Protein AF-A0A2U2BXS7-F1 (afdb_monomer_lite)

Structure (mmCIF, N/CA/C/O backbone):
data_AF-A0A2U2BXS7-F1
#
_entry.id   AF-A0A2U2BXS7-F1
#
loop_
_atom_site.group_PDB
_atom_site.id
_atom_site.type_symbol
_atom_site.label_atom_id
_atom_site.label_alt_id
_atom_site.label_comp_id
_atom_site.label_asym_id
_atom_site.label_entity_id
_atom_site.label_seq_id
_atom_site.pdbx_PDB_ins_code
_atom_site.Cartn_x
_atom_site.Cartn_y
_atom_site.Cartn_z
_atom_site.occupancy
_atom_site.B_iso_or_equiv
_atom_site.auth_seq_id
_atom_site.auth_comp_id
_atom_site.auth_asym_id
_atom_site.auth_atom_id
_atom_site.pdbx_PDB_model_num
ATOM 1 N N . MET A 1 1 ? -0.935 -19.715 6.717 1.00 37.97 1 MET A N 1
ATOM 2 C CA . MET A 1 1 ? -0.415 -18.369 6.393 1.00 37.97 1 MET A CA 1
ATOM 3 C C . MET A 1 1 ? -1.196 -17.942 5.168 1.00 37.97 1 MET A C 1
ATOM 5 O O . MET A 1 1 ? -1.246 -18.751 4.255 1.00 37.97 1 MET A O 1
ATOM 9 N N . ALA A 1 2 ? -1.925 -16.823 5.193 1.00 42.94 2 ALA A N 1
ATOM 10 C CA . ALA A 1 2 ? -2.661 -16.388 4.006 1.00 42.94 2 ALA A CA 1
ATOM 11 C C . ALA A 1 2 ? -1.627 -16.114 2.911 1.00 42.94 2 ALA A C 1
ATOM 13 O O . ALA A 1 2 ? -0.807 -15.211 3.061 1.00 42.94 2 ALA A O 1
ATOM 14 N N . GLU A 1 3 ? -1.588 -16.982 1.905 1.00 54.22 3 GLU A N 1
ATOM 15 C CA . GLU A 1 3 ? -0.786 -16.781 0.708 1.00 54.22 3 GLU A CA 1
ATOM 16 C C . GLU A 1 3 ? -1.246 -15.450 0.122 1.00 54.22 3 GLU A C 1
ATOM 18 O O . GLU A 1 3 ? -2.446 -15.236 -0.078 1.00 54.22 3 GLU A O 1
ATOM 23 N N . ILE A 1 4 ? -0.324 -14.495 0.016 1.00 63.94 4 ILE A N 1
ATOM 24 C CA . ILE A 1 4 ? -0.659 -13.197 -0.541 1.00 63.94 4 ILE A CA 1
ATOM 25 C C . ILE A 1 4 ? -0.918 -13.447 -2.023 1.00 63.94 4 ILE A C 1
ATOM 27 O O . ILE A 1 4 ? 0.017 -13.627 -2.791 1.00 63.94 4 ILE A O 1
ATOM 31 N N . ASP A 1 5 ? -2.194 -13.535 -2.388 1.00 74.69 5 ASP A N 1
ATOM 32 C CA . ASP A 1 5 ? -2.611 -13.766 -3.763 1.00 74.69 5 ASP A CA 1
ATOM 33 C C . ASP A 1 5 ? -2.070 -12.636 -4.646 1.00 74.69 5 ASP A C 1
ATOM 35 O O . ASP A 1 5 ? -2.366 -11.454 -4.431 1.00 74.69 5 ASP A O 1
ATOM 39 N N . ASP A 1 6 ? -1.262 -13.004 -5.637 1.00 77.81 6 ASP A N 1
ATOM 40 C CA . ASP A 1 6 ? -0.691 -12.068 -6.600 1.00 77.81 6 ASP A CA 1
ATOM 41 C C . ASP A 1 6 ? -1.804 -11.269 -7.304 1.00 77.81 6 ASP A C 1
ATOM 43 O O . ASP A 1 6 ? -1.643 -10.070 -7.534 1.00 77.81 6 ASP A O 1
ATOM 47 N N . GLY A 1 7 ? -2.984 -11.872 -7.514 1.00 88.88 7 GLY A N 1
ATOM 48 C CA . GLY A 1 7 ? -4.154 -11.182 -8.062 1.00 88.88 7 GLY A CA 1
ATOM 49 C C . GLY A 1 7 ? -4.664 -10.044 -7.171 1.00 88.88 7 GLY A C 1
ATOM 50 O O . GLY A 1 7 ? -5.040 -8.975 -7.667 1.00 88.88 7 GLY A O 1
ATOM 51 N N . PHE A 1 8 ? -4.624 -10.222 -5.849 1.00 90.50 8 PHE A N 1
ATOM 52 C CA . PHE A 1 8 ? -4.984 -9.171 -4.900 1.00 90.50 8 PHE A CA 1
ATOM 53 C C . PHE A 1 8 ? -3.964 -8.027 -4.909 1.00 90.50 8 PHE A C 1
ATOM 55 O O . PHE A 1 8 ? -4.354 -6.855 -4.943 1.00 90.50 8 PHE A O 1
ATOM 62 N N . LEU A 1 9 ? -2.664 -8.335 -4.904 1.00 92.56 9 LEU A N 1
ATOM 63 C CA . LEU A 1 9 ? -1.629 -7.300 -4.943 1.00 92.56 9 LEU A CA 1
ATOM 64 C C . LEU A 1 9 ? -1.614 -6.543 -6.268 1.00 92.56 9 LEU A C 1
ATOM 66 O O . LEU A 1 9 ? -1.427 -5.325 -6.260 1.00 92.56 9 LEU A O 1
ATOM 70 N N . ASP A 1 10 ? -1.884 -7.217 -7.383 1.00 93.94 10 ASP A N 1
ATOM 71 C CA . ASP A 1 10 ? -2.050 -6.574 -8.683 1.00 93.94 10 ASP A CA 1
ATOM 72 C C . ASP A 1 10 ? -3.224 -5.589 -8.671 1.00 93.94 10 ASP A C 1
ATOM 74 O O . ASP A 1 10 ? -3.070 -4.442 -9.107 1.00 93.94 10 ASP A O 1
ATOM 78 N N . ALA A 1 11 ? -4.372 -5.977 -8.104 1.00 94.31 11 ALA A N 1
ATOM 79 C CA . ALA A 1 11 ? -5.516 -5.081 -7.942 1.00 94.31 11 ALA A CA 1
ATOM 80 C C . ALA A 1 11 ? -5.189 -3.893 -7.017 1.00 94.31 11 ALA A C 1
ATOM 82 O O . ALA A 1 11 ? -5.501 -2.738 -7.331 1.00 94.31 11 ALA A O 1
ATOM 83 N N . LEU A 1 12 ? -4.502 -4.149 -5.901 1.00 94.50 12 LEU A N 1
ATOM 84 C CA . LEU A 1 12 ? -4.093 -3.121 -4.945 1.00 94.50 12 LEU A CA 1
ATOM 85 C C . LEU A 1 12 ? -3.046 -2.161 -5.537 1.00 94.50 12 LEU A C 1
ATOM 87 O O . LEU A 1 12 ? -3.056 -0.971 -5.221 1.00 94.50 12 LEU A O 1
ATOM 91 N N . ALA A 1 13 ? -2.187 -2.626 -6.447 1.00 94.69 13 ALA A N 1
ATOM 92 C CA . ALA A 1 13 ? -1.196 -1.803 -7.142 1.00 94.69 13 ALA A CA 1
ATOM 93 C C . ALA A 1 13 ? -1.823 -0.769 -8.095 1.00 94.69 13 ALA A C 1
ATOM 95 O O . ALA A 1 13 ? -1.202 0.261 -8.395 1.00 94.69 13 ALA A O 1
ATOM 96 N N . GLN A 1 14 ? -3.057 -1.011 -8.554 1.00 94.19 14 GLN A N 1
ATOM 97 C CA . GLN A 1 14 ? -3.820 -0.043 -9.349 1.00 94.19 14 GLN A CA 1
ATOM 98 C C . GLN A 1 14 ? -4.404 1.087 -8.493 1.00 94.19 14 GLN A C 1
ATOM 100 O O . GLN A 1 14 ? -4.699 2.169 -9.008 1.00 94.19 14 GLN A O 1
ATOM 105 N N . LYS A 1 15 ? -4.539 0.883 -7.177 1.00 93.69 15 LYS A N 1
ATOM 106 C CA . LYS A 1 15 ? -5.043 1.907 -6.261 1.00 93.69 15 LYS A CA 1
ATOM 107 C C . LYS A 1 15 ? -3.993 2.985 -6.025 1.00 93.69 15 LYS A C 1
ATOM 109 O O . LYS A 1 15 ? -2.814 2.723 -5.771 1.00 93.69 15 LYS A O 1
ATOM 114 N N . ARG A 1 16 ? -4.442 4.241 -6.067 1.00 90.81 16 ARG A N 1
ATOM 115 C CA . ARG A 1 16 ? -3.608 5.407 -5.770 1.00 90.81 16 ARG A CA 1
ATOM 116 C C . ARG A 1 16 ? -4.255 6.263 -4.701 1.00 90.81 16 ARG A C 1
ATOM 118 O O . ARG A 1 16 ? -5.404 6.667 -4.825 1.00 90.81 16 ARG A O 1
ATOM 125 N N . ILE A 1 17 ? -3.470 6.604 -3.685 1.00 91.12 17 ILE A N 1
ATOM 126 C CA . ILE A 1 17 ? -3.852 7.583 -2.672 1.00 91.12 17 ILE A CA 1
ATOM 127 C C . ILE A 1 17 ? -3.046 8.845 -2.948 1.00 91.12 17 ILE A C 1
ATOM 129 O O . ILE A 1 17 ? -1.833 8.905 -2.710 1.00 91.12 17 ILE A O 1
ATOM 133 N N . ARG A 1 18 ? -3.730 9.870 -3.466 1.00 87.50 18 ARG A N 1
ATOM 134 C CA . ARG A 1 18 ? -3.088 11.052 -4.057 1.00 87.50 18 ARG A CA 1
ATOM 135 C C . ARG A 1 18 ? -2.086 10.600 -5.132 1.00 87.50 18 ARG A C 1
ATOM 137 O O . ARG A 1 18 ? -2.454 9.908 -6.072 1.00 87.50 18 ARG A O 1
ATOM 144 N N . ASN A 1 19 ? -0.804 10.915 -4.958 1.00 87.19 19 ASN A N 1
ATOM 145 C CA . ASN A 1 19 ? 0.237 10.616 -5.943 1.00 87.19 19 ASN A CA 1
ATOM 146 C C . ASN A 1 19 ? 1.011 9.319 -5.651 1.00 87.19 19 ASN A C 1
ATOM 148 O O . ASN A 1 19 ? 2.004 9.051 -6.329 1.00 87.19 19 ASN A O 1
ATOM 152 N N . ARG A 1 20 ? 0.593 8.525 -4.656 1.00 91.38 20 ARG A N 1
ATOM 153 C CA . ARG A 1 20 ? 1.305 7.320 -4.201 1.00 91.38 20 ARG A CA 1
ATOM 154 C C . ARG A 1 20 ? 0.503 6.055 -4.479 1.00 91.38 20 ARG A C 1
ATOM 156 O O . ARG A 1 20 ? -0.722 6.090 -4.382 1.00 91.38 20 ARG A O 1
ATOM 163 N N . ARG A 1 21 ? 1.197 4.962 -4.788 1.00 95.00 21 ARG A N 1
ATOM 164 C CA . ARG A 1 21 ? 0.624 3.609 -4.758 1.00 95.00 21 ARG A CA 1
ATOM 165 C C . ARG A 1 21 ? 0.772 3.019 -3.358 1.00 95.00 21 ARG A C 1
ATOM 167 O O . ARG A 1 21 ? 1.650 3.445 -2.610 1.00 95.00 21 ARG A O 1
ATOM 174 N N . ILE A 1 22 ? -0.098 2.069 -3.030 1.00 95.31 22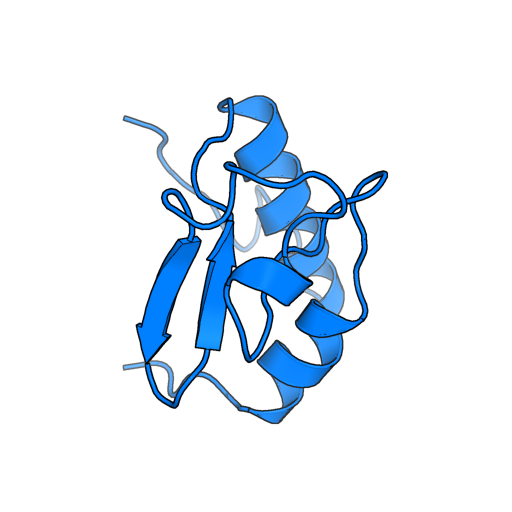 ILE A N 1
ATOM 175 C CA . ILE A 1 22 ? -0.058 1.337 -1.756 1.00 95.31 22 ILE A CA 1
ATOM 176 C C . ILE A 1 22 ? 0.995 0.230 -1.837 1.00 95.31 22 ILE A C 1
ATOM 178 O O . ILE A 1 22 ? 1.861 0.136 -0.970 1.00 95.31 22 ILE A O 1
ATOM 182 N N . VAL A 1 23 ? 0.948 -0.548 -2.923 1.00 95.75 23 VAL A N 1
ATOM 183 C CA . VAL A 1 23 ? 1.936 -1.577 -3.257 1.00 95.75 23 VAL A CA 1
ATOM 184 C C . VAL A 1 23 ? 2.447 -1.416 -4.689 1.00 95.75 23 VAL A C 1
ATOM 186 O O . VAL A 1 23 ? 1.774 -0.822 -5.537 1.00 95.75 23 VAL A O 1
ATOM 189 N N . ALA A 1 24 ? 3.654 -1.908 -4.965 1.00 95.81 24 ALA A N 1
ATOM 190 C CA . ALA A 1 24 ? 4.219 -1.973 -6.311 1.00 95.81 24 ALA A CA 1
ATOM 191 C C . ALA A 1 24 ? 5.335 -3.024 -6.413 1.00 95.81 24 ALA A C 1
ATOM 193 O O . ALA A 1 24 ? 5.990 -3.329 -5.421 1.00 95.81 24 ALA A O 1
ATOM 194 N N . ARG A 1 25 ? 5.624 -3.497 -7.634 1.00 94.81 25 ARG A N 1
ATOM 195 C CA . ARG A 1 25 ? 6.750 -4.413 -7.924 1.00 94.81 25 ARG A CA 1
ATOM 196 C C . ARG A 1 25 ? 8.139 -3.751 -7.846 1.00 94.81 25 ARG A C 1
ATOM 198 O O . ARG A 1 25 ? 9.166 -4.405 -7.988 1.00 94.81 25 ARG A O 1
ATOM 205 N N . ARG A 1 26 ? 8.193 -2.423 -7.689 1.00 93.75 26 ARG A N 1
ATOM 206 C CA . ARG A 1 26 ? 9.440 -1.660 -7.540 1.00 93.75 26 ARG A CA 1
ATOM 207 C C . ARG A 1 26 ? 9.270 -0.512 -6.539 1.00 93.75 26 ARG A C 1
ATOM 209 O O . ARG A 1 26 ? 8.244 0.172 -6.595 1.00 93.75 26 ARG A O 1
ATOM 216 N N . PRO A 1 27 ? 10.281 -0.207 -5.704 1.00 93.31 27 PRO A N 1
ATOM 217 C CA . PRO A 1 27 ? 10.221 0.895 -4.738 1.00 93.31 27 PRO A CA 1
ATOM 218 C C . PRO A 1 27 ? 9.950 2.274 -5.352 1.00 93.31 27 PRO A C 1
ATOM 220 O O . PRO A 1 27 ? 9.263 3.108 -4.764 1.00 93.31 27 PRO A O 1
ATOM 223 N N . ASP A 1 28 ? 10.479 2.545 -6.543 1.00 92.19 28 AS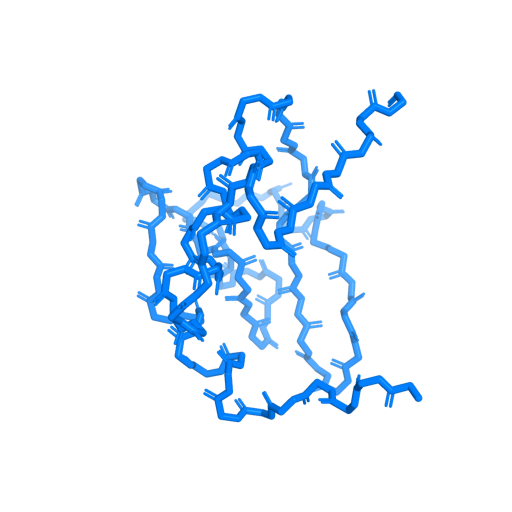P A N 1
ATOM 224 C CA . ASP A 1 28 ? 10.293 3.821 -7.240 1.00 92.19 28 ASP A CA 1
ATOM 225 C C . ASP A 1 28 ? 8.899 3.987 -7.840 1.00 92.19 28 ASP A C 1
ATOM 227 O O . ASP A 1 28 ? 8.413 5.108 -7.958 1.00 92.19 28 ASP A O 1
ATOM 231 N N . ALA A 1 29 ? 8.208 2.885 -8.116 1.00 93.31 29 ALA A N 1
ATOM 232 C CA . ALA A 1 29 ? 6.834 2.903 -8.589 1.00 93.31 29 ALA A CA 1
ATOM 233 C C . ALA A 1 29 ? 5.813 3.263 -7.489 1.00 93.31 29 ALA A C 1
ATOM 235 O O . ALA A 1 29 ? 4.677 3.613 -7.827 1.00 93.31 29 ALA A O 1
ATOM 236 N N . LEU A 1 30 ? 6.196 3.213 -6.203 1.00 93.00 30 LEU A N 1
ATOM 237 C CA . LEU A 1 30 ? 5.346 3.614 -5.070 1.00 93.00 30 LEU A CA 1
ATOM 238 C C . LEU A 1 30 ? 5.160 5.132 -4.980 1.00 93.00 30 LEU A C 1
ATOM 240 O O . LEU A 1 30 ? 4.085 5.615 -4.608 1.00 93.00 30 LEU A O 1
ATOM 244 N N . TYR A 1 31 ? 6.195 5.901 -5.325 1.00 90.06 31 TYR A N 1
ATOM 245 C CA . TYR A 1 31 ? 6.260 7.331 -5.045 1.00 90.06 31 TYR A CA 1
ATOM 246 C C . TYR A 1 31 ? 6.548 8.140 -6.307 1.00 90.06 31 TYR A C 1
ATOM 248 O O . TYR A 1 31 ? 7.561 7.948 -6.963 1.00 90.06 31 TYR A O 1
ATOM 256 N N . ALA A 1 32 ? 5.722 9.152 -6.582 1.00 84.06 32 ALA A N 1
ATOM 257 C CA . ALA A 1 32 ? 6.004 10.108 -7.657 1.00 84.06 32 ALA A CA 1
ATOM 258 C C . ALA A 1 32 ? 7.247 10.988 -7.393 1.00 84.06 32 ALA A C 1
ATOM 260 O O . ALA A 1 32 ? 7.796 11.574 -8.320 1.00 84.06 32 ALA A O 1
ATOM 261 N N . ARG A 1 33 ? 7.678 11.120 -6.128 1.00 81.44 33 ARG A N 1
ATOM 262 C CA . ARG A 1 33 ? 8.820 11.954 -5.723 1.00 81.44 33 ARG A CA 1
ATOM 263 C C . ARG A 1 33 ? 10.041 11.089 -5.416 1.00 81.44 33 ARG A C 1
ATOM 265 O O . ARG A 1 33 ? 9.936 10.118 -4.668 1.00 81.44 33 ARG A O 1
ATOM 272 N N . SER A 1 34 ? 11.200 11.501 -5.924 1.00 79.19 34 SER A N 1
ATOM 273 C CA . SER A 1 34 ? 12.495 10.890 -5.616 1.00 79.19 34 SER A CA 1
ATOM 274 C C . SER A 1 34 ? 12.874 11.011 -4.130 1.00 79.19 34 SER A C 1
ATOM 276 O O . SER A 1 34 ? 12.464 11.936 -3.426 1.00 79.19 34 SER A O 1
ATOM 278 N N . GLY A 1 35 ? 13.646 10.042 -3.635 1.00 85.62 35 GLY A N 1
ATOM 279 C CA . GLY A 1 35 ? 14.159 9.976 -2.264 1.00 85.62 35 GLY A CA 1
ATOM 280 C C . GLY A 1 35 ? 13.237 9.290 -1.251 1.00 85.62 35 GLY A C 1
ATOM 281 O O . GLY A 1 35 ? 13.685 8.990 -0.145 1.00 85.62 35 GLY A O 1
ATOM 282 N N . LEU A 1 36 ? 11.977 9.012 -1.604 1.00 87.94 36 LEU A N 1
ATOM 283 C CA . LEU A 1 36 ? 11.040 8.287 -0.735 1.00 87.94 36 LEU A CA 1
ATOM 284 C C . LEU A 1 36 ? 11.145 6.762 -0.866 1.00 87.94 36 LEU A C 1
ATOM 286 O O . LEU A 1 36 ? 10.684 6.056 0.022 1.00 87.94 36 LEU A O 1
ATOM 290 N N . GLN A 1 37 ? 11.802 6.259 -1.914 1.00 90.75 37 GLN A N 1
ATOM 291 C CA . GLN A 1 37 ? 11.962 4.825 -2.192 1.00 90.75 37 GLN A CA 1
ATOM 292 C C . GLN A 1 37 ? 12.633 4.056 -1.053 1.00 90.75 37 GLN A C 1
ATOM 294 O O . GLN A 1 37 ? 12.361 2.880 -0.868 1.00 90.75 37 GLN A O 1
ATOM 299 N N . ARG A 1 38 ? 13.472 4.731 -0.261 1.00 91.00 38 ARG A N 1
ATOM 300 C CA . ARG A 1 38 ? 14.127 4.156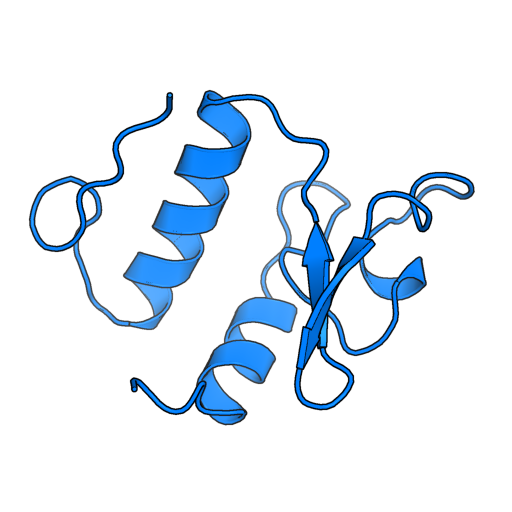 0.924 1.00 91.00 38 ARG A CA 1
ATOM 301 C C . ARG A 1 38 ? 13.161 3.732 2.036 1.00 91.00 38 ARG A C 1
ATOM 303 O O . ARG A 1 38 ? 13.584 3.068 2.966 1.00 91.00 38 ARG A O 1
ATOM 310 N N . PHE A 1 39 ? 11.909 4.188 1.978 1.00 91.88 39 PHE A N 1
ATOM 311 C CA . PHE A 1 39 ? 10.849 3.823 2.919 1.00 91.88 39 PHE A CA 1
ATOM 312 C C . PHE A 1 39 ? 9.924 2.731 2.366 1.00 91.88 39 PHE A C 1
ATOM 314 O O . PHE A 1 39 ? 8.853 2.501 2.922 1.00 91.88 39 PHE A O 1
ATOM 321 N N . ALA A 1 40 ? 10.277 2.129 1.230 1.00 94.44 40 ALA A N 1
ATOM 322 C CA . ALA A 1 40 ? 9.562 0.983 0.702 1.00 94.44 40 ALA A CA 1
ATOM 323 C C . ALA A 1 40 ? 9.963 -0.260 1.499 1.00 94.44 40 ALA A C 1
ATOM 325 O O . ALA A 1 40 ? 11.147 -0.589 1.556 1.00 94.44 40 ALA A O 1
ATOM 326 N N . GLU A 1 41 ? 8.987 -0.952 2.076 1.00 94.88 41 GLU A N 1
ATOM 327 C CA . GLU A 1 41 ? 9.230 -2.219 2.772 1.00 94.88 4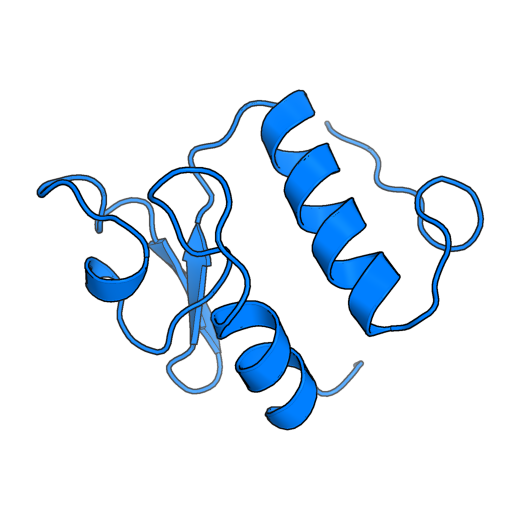1 GLU A CA 1
ATOM 328 C C . GLU A 1 41 ? 8.885 -3.393 1.853 1.00 94.88 41 GLU A C 1
ATOM 330 O O . GLU A 1 41 ? 7.842 -3.347 1.193 1.00 94.88 41 GLU A O 1
ATOM 335 N N . PRO A 1 42 ? 9.730 -4.435 1.778 1.00 94.12 42 PRO A N 1
ATOM 336 C CA . PRO A 1 42 ? 9.435 -5.621 0.988 1.00 94.12 42 PRO A CA 1
ATOM 337 C C . PRO A 1 42 ? 8.278 -6.417 1.609 1.00 94.12 42 PRO A C 1
ATOM 339 O O . PRO A 1 42 ? 8.227 -6.615 2.821 1.00 94.12 42 PRO A O 1
ATOM 342 N N . LEU A 1 43 ? 7.369 -6.907 0.764 1.00 89.94 43 LEU A N 1
ATOM 343 C CA . LEU A 1 43 ? 6.282 -7.816 1.151 1.00 89.94 43 LEU A CA 1
ATOM 344 C C . LEU A 1 43 ? 6.566 -9.288 0.801 1.00 89.94 43 LEU A C 1
ATOM 346 O O . LEU A 1 43 ? 5.852 -10.163 1.277 1.00 89.94 43 LEU A O 1
ATOM 350 N N . GLY A 1 44 ? 7.605 -9.553 0.001 1.00 87.56 44 GLY A N 1
ATOM 351 C CA . GLY A 1 44 ? 7.859 -10.857 -0.628 1.00 87.56 44 GLY A CA 1
ATOM 352 C C . GLY A 1 44 ? 7.594 -10.813 -2.135 1.00 87.56 44 GLY A C 1
ATOM 353 O O . GLY A 1 44 ? 6.984 -9.866 -2.621 1.00 87.56 44 GLY A O 1
ATOM 354 N N . ASP A 1 45 ? 8.126 -11.778 -2.890 1.00 87.69 45 ASP A N 1
ATOM 355 C CA . ASP A 1 45 ? 7.844 -11.975 -4.327 1.00 87.69 45 ASP A CA 1
ATOM 356 C C . ASP A 1 45 ? 8.001 -10.720 -5.210 1.00 87.69 45 ASP A C 1
ATOM 358 O O . ASP A 1 45 ? 7.268 -10.468 -6.167 1.00 87.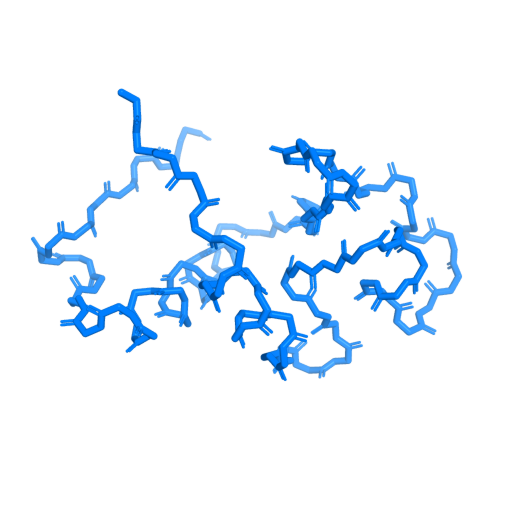69 45 ASP A O 1
ATOM 362 N N . GLY A 1 46 ? 8.987 -9.884 -4.875 1.00 91.88 46 GLY A N 1
ATOM 363 C CA . GLY A 1 46 ? 9.266 -8.637 -5.591 1.00 91.88 46 GLY A CA 1
ATOM 364 C C . GLY A 1 46 ? 8.245 -7.522 -5.349 1.00 91.88 46 GLY A C 1
ATOM 365 O O . GLY A 1 46 ? 8.303 -6.498 -6.024 1.00 91.88 46 GLY A O 1
ATOM 366 N N . TRP A 1 47 ? 7.326 -7.681 -4.399 1.00 94.81 47 TRP A N 1
ATOM 367 C CA . TRP A 1 47 ? 6.387 -6.650 -3.979 1.00 94.81 47 TRP A CA 1
ATOM 368 C C . TRP A 1 47 ? 6.942 -5.776 -2.859 1.00 94.81 47 TRP A C 1
ATOM 370 O O . TRP A 1 47 ? 7.675 -6.225 -1.977 1.00 94.81 47 TRP A O 1
ATOM 380 N N . TYR A 1 48 ? 6.531 -4.512 -2.879 1.00 95.50 48 TYR A N 1
ATOM 381 C CA . TYR A 1 48 ? 6.887 -3.500 -1.894 1.00 95.50 48 TYR A CA 1
ATOM 382 C C . TYR A 1 48 ? 5.652 -2.717 -1.464 1.00 95.50 48 TYR A C 1
ATOM 384 O O . TYR A 1 48 ? 4.781 -2.460 -2.295 1.00 95.50 48 TYR A O 1
ATOM 392 N N . ALA A 1 49 ? 5.616 -2.274 -0.208 1.00 94.81 49 ALA A N 1
ATOM 393 C CA . ALA A 1 49 ? 4.574 -1.418 0.355 1.00 94.81 49 ALA A CA 1
ATOM 394 C C . ALA A 1 49 ? 5.123 -0.061 0.805 1.00 94.81 49 ALA A C 1
ATOM 396 O O . ALA A 1 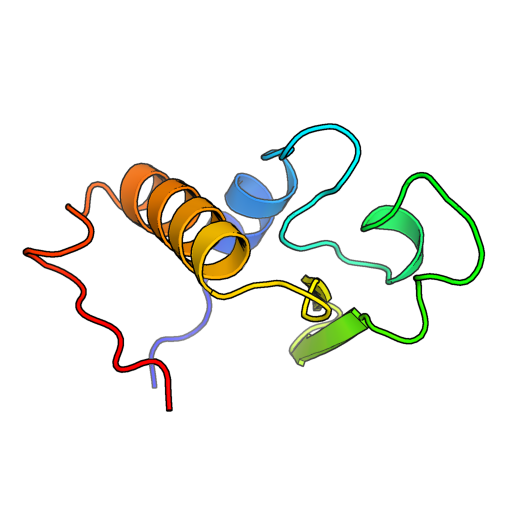49 ? 6.281 0.054 1.217 1.00 94.81 49 ALA A O 1
ATOM 397 N N . ASP A 1 50 ? 4.277 0.972 0.789 1.00 93.88 50 ASP A N 1
ATOM 398 C CA . ASP A 1 50 ? 4.619 2.255 1.395 1.00 93.88 50 ASP A CA 1
ATOM 399 C C . ASP A 1 50 ? 4.385 2.249 2.918 1.00 93.88 50 ASP A C 1
ATOM 401 O O . ASP A 1 50 ? 3.292 1.951 3.385 1.00 93.88 50 ASP A O 1
ATOM 405 N N . THR A 1 51 ? 5.398 2.591 3.728 1.00 90.44 51 THR A N 1
ATOM 406 C CA . THR A 1 51 ? 5.285 2.453 5.204 1.00 90.44 51 THR A CA 1
ATOM 407 C C . THR A 1 51 ? 5.530 3.731 6.001 1.00 90.44 51 THR A C 1
ATOM 409 O O . THR A 1 51 ? 5.094 3.831 7.151 1.00 90.44 51 THR A O 1
ATOM 412 N N . ASN A 1 52 ? 6.128 4.760 5.390 1.00 89.94 52 ASN A N 1
ATOM 413 C CA . ASN A 1 52 ? 6.286 6.084 6.004 1.00 89.94 52 ASN A CA 1
ATOM 414 C C . ASN A 1 52 ? 4.953 6.860 6.035 1.00 89.94 52 ASN A C 1
ATOM 416 O O . ASN A 1 52 ? 4.677 7.702 5.168 1.00 89.94 52 ASN A O 1
ATOM 420 N N . LEU A 1 53 ? 4.113 6.510 7.013 1.00 91.06 53 LEU A N 1
ATOM 421 C CA . LEU A 1 53 ? 2.701 6.871 7.087 1.00 91.06 53 LEU A CA 1
ATOM 422 C C . LEU A 1 53 ? 2.254 7.211 8.511 1.00 91.06 53 LEU A C 1
ATOM 424 O O . LEU A 1 53 ? 2.571 6.501 9.468 1.00 91.06 53 LEU A O 1
ATOM 428 N N . SER A 1 54 ? 1.415 8.240 8.635 1.00 92.25 54 SER A N 1
ATOM 429 C CA . SER A 1 54 ? 0.668 8.520 9.865 1.00 92.25 54 SER A CA 1
ATOM 430 C C . SER A 1 54 ? -0.399 7.450 10.138 1.00 92.25 54 SER A C 1
ATOM 432 O O . SER A 1 54 ? -0.809 6.721 9.231 1.00 92.25 54 SER A O 1
ATOM 434 N N . LYS A 1 55 ? -0.921 7.383 11.374 1.00 91.00 55 LYS A N 1
ATOM 435 C CA . LYS A 1 55 ? -2.009 6.449 11.736 1.00 91.00 55 LYS A CA 1
ATOM 436 C C . LYS A 1 55 ? -3.217 6.582 10.796 1.00 91.00 55 LYS A C 1
ATOM 438 O O . LYS A 1 55 ? -3.697 5.584 10.270 1.00 91.00 55 LYS A O 1
ATOM 443 N N . GLN A 1 56 ? -3.642 7.810 10.494 1.00 91.50 56 GLN A N 1
ATOM 444 C CA . GLN A 1 56 ? -4.738 8.059 9.548 1.00 91.50 56 GLN A CA 1
ATOM 445 C C . GLN A 1 56 ? -4.422 7.543 8.138 1.00 91.50 56 GLN A C 1
ATOM 447 O O . GLN A 1 56 ? -5.274 6.944 7.492 1.00 91.50 56 GLN A O 1
ATOM 452 N N . GLN A 1 57 ? -3.191 7.727 7.656 1.00 93.12 57 GLN A N 1
ATOM 453 C CA . GLN A 1 57 ? -2.795 7.246 6.332 1.00 93.12 57 GLN A CA 1
ATOM 454 C C . GLN A 1 57 ? -2.754 5.718 6.248 1.00 93.12 57 GLN A C 1
ATOM 456 O O . GLN A 1 57 ? -3.109 5.174 5.199 1.00 93.12 57 GLN A O 1
ATOM 461 N N . LYS A 1 58 ? -2.355 5.042 7.335 1.00 92.50 58 LYS A N 1
ATOM 462 C CA . LYS A 1 58 ? -2.426 3.580 7.455 1.00 92.50 58 LYS A CA 1
ATOM 463 C C . LYS A 1 58 ? -3.875 3.099 7.384 1.00 92.50 58 LYS A C 1
ATOM 465 O O . LYS A 1 58 ? -4.169 2.214 6.591 1.00 92.50 58 LYS A O 1
ATOM 470 N N . VAL A 1 59 ? -4.788 3.741 8.120 1.00 92.88 59 VAL A N 1
ATOM 471 C CA . VAL A 1 59 ? -6.229 3.427 8.068 1.00 92.88 59 VAL A CA 1
ATOM 472 C C . VAL A 1 59 ? -6.786 3.548 6.650 1.00 92.88 59 VAL A C 1
ATOM 474 O O . VAL A 1 59 ? -7.496 2.655 6.205 1.00 92.88 59 VAL A O 1
ATOM 477 N N . VAL A 1 60 ? -6.441 4.606 5.908 1.00 93.56 60 VAL A N 1
ATOM 478 C CA . VAL A 1 60 ? -6.918 4.772 4.520 1.00 93.56 60 VAL A CA 1
ATOM 479 C C . VAL A 1 60 ? -6.450 3.623 3.617 1.00 93.56 60 VAL A C 1
ATOM 481 O O . VAL A 1 60 ? -7.229 3.135 2.811 1.00 93.56 60 VAL A O 1
ATOM 484 N N . ARG A 1 61 ? -5.207 3.151 3.765 1.00 93.44 61 ARG A N 1
ATOM 485 C CA . ARG A 1 61 ? -4.681 2.026 2.963 1.00 93.44 61 ARG A CA 1
ATOM 486 C C . ARG A 1 61 ? -5.355 0.711 3.297 1.00 93.44 61 ARG A C 1
ATOM 488 O O . ARG A 1 61 ? -5.682 -0.049 2.395 1.00 93.44 61 ARG A O 1
ATOM 495 N N . LEU A 1 62 ? -5.576 0.471 4.586 1.00 92.19 62 LEU A N 1
ATOM 496 C CA . LEU A 1 62 ? -6.270 -0.722 5.047 1.00 92.19 62 LEU A CA 1
ATOM 497 C C . LEU A 1 62 ? -7.717 -0.744 4.558 1.00 92.19 62 LEU A C 1
ATOM 499 O O . LEU A 1 62 ? -8.189 -1.802 4.170 1.00 92.19 62 LEU A O 1
ATOM 503 N N . ARG A 1 63 ? -8.390 0.411 4.506 1.00 92.62 63 ARG A N 1
ATOM 504 C CA . ARG A 1 63 ? -9.725 0.524 3.905 1.00 92.62 63 ARG A CA 1
ATOM 505 C C . ARG A 1 63 ? -9.722 0.149 2.427 1.00 92.62 63 ARG A C 1
ATOM 507 O O . ARG A 1 63 ? -10.461 -0.748 2.066 1.00 92.62 63 ARG A O 1
ATOM 514 N N . GLU A 1 64 ? -8.832 0.725 1.616 1.00 94.25 64 GLU A N 1
ATOM 515 C CA . GLU A 1 64 ? -8.740 0.361 0.189 1.00 94.25 64 GLU A CA 1
ATOM 516 C C . GLU A 1 64 ? -8.457 -1.135 -0.025 1.00 94.25 64 GLU A C 1
ATOM 518 O O . GLU A 1 64 ? -9.003 -1.746 -0.940 1.00 94.25 64 GLU A O 1
ATOM 523 N N . ALA A 1 65 ? -7.615 -1.730 0.825 1.00 92.25 65 ALA A N 1
ATOM 524 C CA . ALA A 1 65 ? -7.343 -3.163 0.807 1.00 92.25 65 ALA A CA 1
ATOM 525 C C . ALA A 1 65 ? -8.578 -3.996 1.194 1.00 92.25 65 ALA A C 1
ATOM 527 O O . ALA A 1 65 ? -8.877 -4.987 0.534 1.00 92.25 65 ALA A O 1
ATOM 528 N N . CYS A 1 66 ? -9.309 -3.589 2.234 1.00 91.69 66 CYS A N 1
ATOM 529 C CA . CYS A 1 66 ? -10.537 -4.258 2.664 1.00 91.69 66 CYS A CA 1
ATOM 530 C C . CYS A 1 66 ? -11.635 -4.155 1.600 1.00 91.69 66 CYS A C 1
ATOM 532 O O . CYS A 1 66 ? -12.260 -5.162 1.285 1.00 91.69 66 CYS A O 1
ATOM 534 N N . ASP A 1 67 ? -11.806 -2.983 0.986 1.00 91.12 67 ASP A N 1
ATOM 535 C CA . ASP A 1 67 ? -12.805 -2.747 -0.058 1.00 91.12 67 ASP A CA 1
ATOM 536 C C . ASP A 1 67 ? -12.587 -3.670 -1.269 1.00 91.12 67 ASP A C 1
ATOM 538 O O . ASP A 1 67 ? -13.549 -4.192 -1.829 1.00 91.12 67 ASP A O 1
ATOM 542 N N . LEU A 1 68 ? -11.329 -3.932 -1.650 1.00 90.88 68 LEU A N 1
ATOM 543 C CA . LEU A 1 68 ? -10.992 -4.883 -2.721 1.00 90.88 68 LEU A CA 1
ATOM 544 C C . LEU A 1 68 ? -11.348 -6.335 -2.381 1.00 90.88 68 LEU A C 1
ATOM 546 O O . LEU A 1 68 ? -11.630 -7.119 -3.282 1.00 90.88 68 LEU A O 1
ATOM 550 N N . LEU A 1 69 ? -11.341 -6.685 -1.096 1.00 87.81 69 LEU A N 1
ATOM 551 C CA . LEU A 1 69 ? -11.695 -8.016 -0.602 1.00 87.81 69 LEU A CA 1
ATOM 552 C C . LEU A 1 69 ? -13.181 -8.130 -0.223 1.00 87.81 69 LEU A C 1
ATOM 554 O O . LEU A 1 69 ? -13.616 -9.192 0.215 1.00 87.81 69 LEU A O 1
ATOM 558 N N . GLY A 1 70 ? -13.961 -7.050 -0.359 1.00 87.50 70 GLY A N 1
ATOM 559 C CA . GLY A 1 70 ? -15.353 -7.003 0.094 1.00 87.50 70 GLY A CA 1
ATOM 560 C C . GLY A 1 70 ? -15.510 -7.050 1.619 1.00 87.50 70 GLY A C 1
ATOM 561 O O . GLY A 1 70 ? -16.559 -7.461 2.110 1.00 87.50 70 GLY A O 1
ATOM 562 N N . LEU A 1 71 ? -14.476 -6.653 2.366 1.00 88.62 71 LEU A N 1
ATOM 563 C CA . LEU A 1 71 ? -14.452 -6.629 3.829 1.00 88.62 71 LEU A CA 1
ATOM 564 C C . LEU A 1 71 ? -14.738 -5.220 4.357 1.00 88.62 71 LEU A C 1
ATOM 566 O O . LEU A 1 71 ? -14.288 -4.224 3.794 1.00 88.62 71 LEU A O 1
ATOM 570 N N . ALA A 1 72 ? -15.419 -5.120 5.497 1.00 84.75 72 ALA A N 1
ATOM 571 C CA . ALA A 1 72 ? -15.633 -3.857 6.189 1.00 84.75 72 ALA A CA 1
ATOM 572 C C . ALA A 1 72 ? -14.530 -3.598 7.232 1.00 84.75 72 ALA A C 1
ATOM 574 O O . ALA A 1 72 ? -14.453 -4.251 8.277 1.00 84.75 72 ALA A O 1
ATOM 575 N N . PHE A 1 73 ? -13.694 -2.584 6.992 1.00 82.94 73 PHE A N 1
ATOM 576 C CA . PHE A 1 73 ? -12.683 -2.150 7.963 1.00 82.94 73 PHE A CA 1
ATOM 577 C C . PHE A 1 73 ? -13.332 -1.619 9.255 1.00 82.94 73 PHE A C 1
ATOM 579 O O . PHE A 1 73 ? -14.194 -0.742 9.211 1.00 82.94 73 PHE A O 1
ATOM 586 N N . GLY A 1 74 ? -12.882 -2.107 10.412 1.00 79.38 74 GLY A N 1
ATOM 587 C CA . GLY A 1 74 ? -13.463 -1.822 11.729 1.00 79.38 74 GLY A CA 1
ATOM 588 C C . GLY A 1 74 ? -14.618 -2.747 12.129 1.00 79.38 74 GLY A C 1
ATOM 589 O O . GLY A 1 74 ? -15.129 -2.611 13.236 1.00 79.38 74 GLY A O 1
ATOM 590 N N . ARG A 1 75 ? -15.025 -3.677 11.254 1.00 80.25 75 ARG A N 1
ATOM 591 C CA . ARG A 1 75 ? -15.966 -4.761 11.577 1.00 80.25 75 ARG A CA 1
ATOM 592 C C . ARG A 1 75 ? -15.333 -6.127 11.335 1.00 80.25 75 ARG A C 1
ATOM 594 O O . ARG A 1 75 ? -15.256 -6.927 12.256 1.00 80.25 75 ARG A O 1
ATOM 601 N N . ASP A 1 76 ? -14.881 -6.365 10.108 1.00 76.50 76 ASP A N 1
ATOM 602 C CA . ASP A 1 76 ? -14.290 -7.641 9.693 1.00 76.50 76 ASP A CA 1
ATOM 603 C C . ASP A 1 76 ? -12.768 -7.646 9.893 1.00 76.50 76 ASP A C 1
ATOM 605 O O . ASP A 1 76 ? -12.154 -8.696 10.068 1.00 76.50 76 ASP A O 1
ATOM 609 N N . VAL A 1 77 ? -12.154 -6.457 9.897 1.00 79.31 77 VAL A N 1
ATOM 610 C CA . VAL A 1 77 ? -10.717 -6.262 10.122 1.00 79.31 77 VAL A CA 1
ATOM 611 C C . VAL A 1 77 ? -10.501 -5.136 11.126 1.00 79.31 77 VAL A C 1
ATOM 613 O O . VAL A 1 77 ? -10.855 -3.987 10.858 1.00 79.31 77 VAL A O 1
ATOM 616 N N . GLU A 1 78 ? -9.866 -5.445 12.256 1.00 81.50 78 GLU A N 1
ATOM 617 C CA . GLU A 1 78 ? -9.448 -4.468 13.265 1.00 81.50 78 GLU A CA 1
ATOM 618 C C . GLU A 1 78 ? -7.927 -4.511 13.446 1.00 81.50 78 GLU A C 1
ATOM 620 O O . GLU A 1 78 ? -7.323 -5.579 13.535 1.00 81.50 78 GLU A O 1
ATOM 625 N N . VAL A 1 79 ? -7.290 -3.336 13.479 1.00 78.69 79 VAL A N 1
ATOM 626 C CA . VAL A 1 79 ? -5.832 -3.214 13.610 1.00 78.69 79 VAL A CA 1
ATOM 627 C C . VAL A 1 79 ? -5.492 -2.322 14.798 1.00 78.69 79 VAL A C 1
ATOM 629 O O . VAL A 1 79 ? -5.825 -1.137 14.818 1.00 78.69 79 VAL A O 1
ATOM 632 N N . GLY A 1 80 ? -4.765 -2.878 15.768 1.00 73.38 80 GLY A N 1
ATOM 633 C CA . GLY A 1 80 ? -4.206 -2.127 16.889 1.00 73.38 80 GLY A CA 1
ATOM 634 C C . GLY A 1 80 ? -2.948 -1.360 16.476 1.00 73.38 80 GLY A C 1
ATOM 635 O O . GLY A 1 80 ? -1.881 -1.948 16.308 1.00 73.38 80 GLY A O 1
ATOM 636 N N . PHE A 1 81 ? -3.044 -0.036 16.325 1.00 71.25 81 PHE A N 1
ATOM 637 C CA . PHE A 1 81 ? -1.872 0.809 16.067 1.00 71.25 81 PHE A CA 1
ATOM 638 C C . PHE A 1 81 ? -1.130 1.122 17.373 1.00 71.25 81 PHE A C 1
ATOM 640 O O . PHE A 1 81 ? -1.453 2.122 18.030 1.00 71.25 81 PHE A O 1
ATOM 647 N N . ARG A 1 82 ? -0.136 0.296 17.720 1.00 60.59 82 ARG A N 1
ATOM 648 C CA . ARG A 1 82 ? 0.822 0.593 18.797 1.00 60.59 82 ARG A CA 1
ATOM 649 C C . ARG A 1 82 ? 1.672 1.818 18.455 1.00 60.59 82 ARG A C 1
ATOM 651 O O . ARG A 1 82 ? 2.053 1.968 17.272 1.00 60.59 82 ARG A O 1
#

Sequence (82 aa):
MAEIDDGFLDALAQKRIRNRRIVARRPDALYARSGLQRFAEPLGDGWYADTNLSKQQKVVRLREACDLLGLAFGRDVEVGFR

Foldseek 3Di:
DPDPPPVLLVVQQPDDDVQAGQKDLALCSGHPDPPQSVQWDDPDPSMTGHDPDDPVRVQVSVCSSCVSVVHDEPPRDDDDDD

Organism: NCBI:txid2135793

pLDDT: mean 87.19, std 10.9, range [37.97, 95.81]

Secondary structure (DSSP, 8-state):
-----HHHHHHHHH-EETTEESEESSHHHHBSSTT-GGGEEEEETTEEEE----HHHHHHHHHHHHHHTT--BTTTB-----

Radius of gyration: 12.57 Å; chains: 1; bounding box: 30×30×28 Å